Protein AF-A0A9X8VH80-F1 (afdb_monomer_lite)

Radius of gyration: 11.63 Å; chains: 1; bounding box: 25×19×30 Å

Organism: Serratia marcescens (NCBI:txid615)

Sequence (47 aa):
GGAFPLTLTGLGCVGSISISGAPQKEDHQLLVSTLAHFLGLSLPALQ

pLDDT: mean 87.49, std 9.1, range [55.38, 96.38]

Structure (mmCIF, N/CA/C/O backbone):
data_AF-A0A9X8VH80-F1
#
_entry.id   AF-A0A9X8VH80-F1
#
loop_
_atom_site.group_PDB
_atom_site.id
_atom_site.type_symbol
_atom_site.label_atom_id
_atom_site.label_alt_id
_atom_site.label_comp_id
_atom_site.label_asym_id
_atom_site.label_entity_id
_atom_site.label_seq_id
_atom_site.pdbx_PDB_ins_code
_atom_site.Cartn_x
_atom_site.Cartn_y
_atom_site.Cartn_z
_atom_site.occupancy
_atom_site.B_iso_or_equiv
_atom_site.auth_seq_id
_atom_site.auth_comp_id
_atom_site.auth_asym_id
_atom_site.auth_atom_id
_atom_site.pdbx_PDB_model_num
ATOM 1 N N . GLY A 1 1 ? 7.939 5.811 -4.796 1.00 67.88 1 GLY A N 1
ATOM 2 C CA . GLY A 1 1 ? 8.275 4.429 -4.401 1.00 67.88 1 GLY A CA 1
ATOM 3 C C . GLY A 1 1 ? 7.001 3.627 -4.246 1.00 67.88 1 GLY A C 1
ATOM 4 O O . GLY A 1 1 ? 5.957 4.234 -4.036 1.00 67.88 1 GLY A O 1
ATOM 5 N N . GLY A 1 2 ? 7.074 2.301 -4.351 1.00 78.19 2 GLY A N 1
ATOM 6 C CA . GLY A 1 2 ? 5.912 1.403 -4.344 1.00 78.19 2 GLY A CA 1
ATOM 7 C C . GLY A 1 2 ? 5.261 1.163 -2.980 1.00 78.19 2 GLY A C 1
ATOM 8 O O . GLY A 1 2 ? 4.685 0.106 -2.796 1.00 78.19 2 GLY A O 1
ATOM 9 N N . ALA A 1 3 ? 5.371 2.079 -2.012 1.00 88.06 3 ALA A N 1
ATOM 10 C CA . ALA A 1 3 ? 4.764 1.923 -0.688 1.00 88.06 3 ALA A CA 1
ATOM 11 C C . ALA A 1 3 ? 3.705 3.003 -0.432 1.00 88.06 3 ALA A C 1
ATOM 13 O O . ALA A 1 3 ? 3.908 4.166 -0.785 1.00 88.06 3 ALA A O 1
ATOM 14 N N . PHE A 1 4 ? 2.598 2.624 0.206 1.00 91.81 4 PHE A N 1
ATOM 15 C CA . PHE A 1 4 ? 1.469 3.502 0.515 1.00 91.81 4 PHE A CA 1
ATOM 16 C C . PHE A 1 4 ? 0.948 3.239 1.931 1.00 91.81 4 PHE A C 1
ATOM 18 O O . PHE A 1 4 ? 0.764 2.077 2.300 1.00 91.81 4 PHE A O 1
ATOM 25 N N . PRO A 1 5 ? 0.735 4.281 2.749 1.00 93.44 5 PRO A N 1
ATOM 26 C CA . PRO A 1 5 ? 0.364 4.119 4.150 1.00 93.44 5 PRO A CA 1
ATOM 27 C C . PRO A 1 5 ? -1.092 3.667 4.323 1.00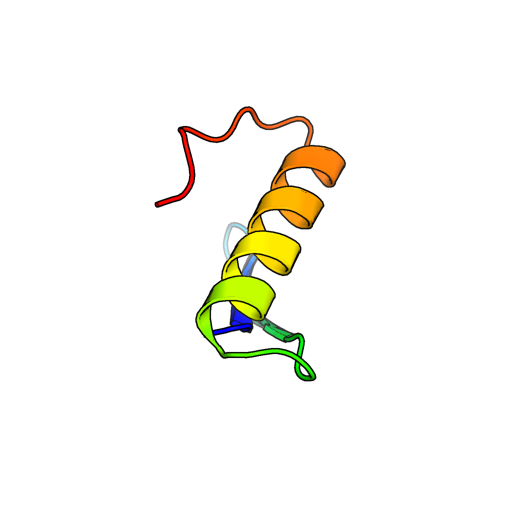 93.44 5 PRO A C 1
ATOM 29 O O . PRO A 1 5 ? -1.984 4.083 3.586 1.00 93.44 5 PRO A O 1
ATOM 32 N N . LEU A 1 6 ? -1.332 2.856 5.351 1.00 93.31 6 LEU A N 1
ATOM 33 C CA . LEU A 1 6 ? -2.657 2.456 5.811 1.00 93.31 6 LEU A CA 1
ATOM 34 C C . LEU A 1 6 ? -3.017 3.253 7.059 1.00 93.31 6 LEU A C 1
ATOM 36 O O . LEU A 1 6 ? -2.505 2.985 8.146 1.00 93.31 6 LEU A O 1
ATOM 40 N N . THR A 1 7 ? -3.908 4.226 6.896 1.00 94.62 7 THR A N 1
ATOM 41 C CA . THR A 1 7 ? -4.368 5.091 7.985 1.00 94.62 7 THR A CA 1
ATOM 42 C C . THR A 1 7 ? -5.797 4.739 8.368 1.00 94.62 7 THR A C 1
ATOM 44 O O . THR A 1 7 ? -6.683 4.724 7.517 1.00 94.62 7 THR A O 1
ATOM 47 N N . LEU A 1 8 ? -6.027 4.496 9.657 1.00 93.25 8 LEU A N 1
ATOM 48 C CA . LEU A 1 8 ? -7.356 4.299 10.226 1.00 93.25 8 LEU A CA 1
ATOM 49 C C . LEU A 1 8 ? -7.808 5.559 10.972 1.00 93.25 8 LEU A C 1
ATOM 51 O O . LEU A 1 8 ? -7.056 6.144 11.7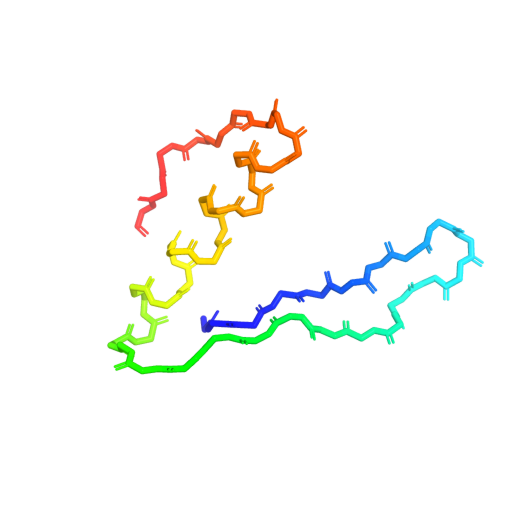59 1.00 93.25 8 LEU A O 1
ATOM 55 N N . THR A 1 9 ? -9.057 5.970 10.750 1.00 95.06 9 THR A N 1
ATOM 56 C CA . THR A 1 9 ? -9.654 7.129 11.428 1.00 95.06 9 THR A CA 1
ATOM 57 C C . THR A 1 9 ? -9.640 6.920 12.942 1.00 95.06 9 THR A C 1
ATOM 59 O O . THR A 1 9 ? -10.146 5.920 13.440 1.00 95.06 9 THR A O 1
ATOM 62 N N . GLY A 1 10 ? -9.044 7.863 13.675 1.00 95.75 10 GLY A N 1
ATOM 63 C CA . GLY A 1 10 ? -8.929 7.808 15.138 1.00 95.75 10 GLY A CA 1
ATOM 64 C C . GLY A 1 10 ? -7.773 6.958 15.683 1.00 95.75 10 GLY A C 1
ATOM 65 O O . GLY A 1 10 ? -7.517 7.014 16.880 1.00 95.75 10 GLY A O 1
ATOM 66 N N . LEU A 1 11 ? -7.051 6.216 14.835 1.00 96.19 11 LEU A N 1
ATOM 67 C CA . LEU A 1 11 ? -5.921 5.358 15.234 1.00 96.19 11 LEU A CA 1
ATOM 68 C C . LEU A 1 11 ? -4.596 5.746 14.557 1.00 96.19 11 LEU A C 1
ATOM 70 O O . LEU A 1 11 ? -3.529 5.399 15.053 1.00 96.19 11 LEU A O 1
ATOM 74 N N . GLY A 1 12 ? -4.648 6.491 13.450 1.00 95.00 12 GLY A N 1
ATOM 75 C CA . GLY A 1 12 ? -3.457 6.909 12.713 1.00 95.00 12 GLY A CA 1
ATOM 76 C C . GLY A 1 12 ? -2.934 5.825 11.766 1.00 95.00 12 GLY A C 1
ATOM 77 O O . GLY A 1 12 ? -3.697 4.985 11.289 1.00 95.00 12 GLY A O 1
ATOM 78 N N . CYS A 1 13 ? -1.642 5.888 11.434 1.00 95.69 13 CYS A N 1
ATOM 79 C CA . CYS A 1 13 ? -0.996 4.943 10.520 1.00 95.69 13 CYS A CA 1
ATOM 80 C C . CYS A 1 13 ? -0.746 3.602 11.224 1.00 95.69 13 CYS A C 1
ATOM 82 O O . CYS A 1 13 ? -0.027 3.556 12.220 1.00 95.69 13 CYS A O 1
ATOM 84 N N . VAL A 1 14 ? -1.314 2.521 10.691 1.00 96.38 14 VAL A N 1
ATOM 85 C CA . VAL A 1 14 ? -1.214 1.163 11.258 1.00 96.38 14 VAL A CA 1
ATOM 86 C C . VAL A 1 14 ? -0.361 0.219 10.410 1.00 96.38 14 VAL A C 1
ATOM 88 O O . VAL A 1 14 ? -0.110 -0.914 10.810 1.00 96.38 14 VAL A O 1
ATOM 91 N N . GLY A 1 15 ? 0.094 0.664 9.237 1.00 95.81 15 GLY A N 1
ATOM 92 C CA . GLY A 1 15 ? 0.933 -0.139 8.352 1.00 95.81 15 GLY A CA 1
ATOM 93 C C . GLY A 1 15 ? 1.131 0.493 6.979 1.00 95.81 15 GLY A C 1
ATOM 94 O O . GLY A 1 15 ? 0.806 1.660 6.758 1.00 95.81 15 GLY A O 1
ATOM 95 N N . SER A 1 16 ? 1.653 -0.292 6.040 1.00 94.75 16 SER A N 1
ATOM 96 C CA . SER A 1 16 ? 1.802 0.107 4.643 1.00 94.75 16 SER A CA 1
ATOM 97 C C . SER A 1 16 ? 1.513 -1.056 3.697 1.00 94.75 16 SER A C 1
ATOM 99 O O . SER A 1 16 ? 1.786 -2.215 4.001 1.00 94.75 16 SER A O 1
ATOM 101 N N . ILE A 1 17 ? 0.972 -0.732 2.528 1.00 93.19 17 ILE A N 1
ATOM 102 C CA . ILE A 1 17 ? 0.925 -1.628 1.374 1.00 93.19 17 ILE A CA 1
ATOM 103 C C . ILE A 1 17 ? 2.184 -1.351 0.563 1.00 93.19 17 ILE A C 1
ATOM 105 O O . ILE A 1 17 ? 2.462 -0.190 0.269 1.00 93.19 17 ILE A O 1
ATOM 109 N N . SER A 1 18 ? 2.943 -2.389 0.216 1.00 90.62 18 SER A N 1
ATOM 110 C CA . SER A 1 18 ? 4.153 -2.256 -0.597 1.00 90.62 18 SER A CA 1
ATOM 111 C C . SER A 1 18 ? 4.118 -3.202 -1.793 1.00 90.62 18 SER A C 1
ATOM 113 O O . SER A 1 18 ? 3.731 -4.360 -1.652 1.00 90.62 18 SER A O 1
ATOM 115 N N . ILE A 1 19 ? 4.550 -2.708 -2.950 1.00 88.75 19 ILE A N 1
ATOM 116 C CA . ILE A 1 19 ? 4.836 -3.483 -4.155 1.00 88.75 19 ILE A CA 1
ATOM 117 C C . ILE A 1 19 ? 6.310 -3.296 -4.525 1.00 88.75 19 ILE A C 1
ATOM 119 O O . ILE A 1 19 ? 6.878 -2.216 -4.337 1.00 88.75 19 ILE A O 1
ATOM 123 N N . SER A 1 20 ? 6.931 -4.365 -5.010 1.00 83.25 20 SER A N 1
ATOM 124 C CA . SER A 1 20 ? 8.288 -4.352 -5.539 1.00 83.25 20 SER A CA 1
ATOM 125 C C . SER A 1 20 ? 8.369 -5.269 -6.754 1.00 83.25 20 SER A C 1
ATOM 127 O O . SER A 1 20 ? 7.823 -6.372 -6.747 1.00 83.25 20 SER A O 1
ATOM 129 N N . GLY A 1 21 ? 9.063 -4.821 -7.798 1.00 82.25 21 GLY A N 1
ATOM 130 C CA . GLY A 1 21 ? 9.333 -5.655 -8.971 1.00 82.25 21 GLY A CA 1
ATOM 131 C C . GLY A 1 21 ? 9.558 -4.882 -10.267 1.00 82.25 21 GLY A C 1
ATOM 132 O O . GLY A 1 21 ? 10.170 -5.431 -11.180 1.00 82.25 21 GLY A O 1
ATOM 133 N N . ALA A 1 22 ? 9.126 -3.621 -10.341 1.00 79.56 22 ALA A N 1
ATOM 134 C CA . ALA A 1 22 ? 9.336 -2.746 -11.492 1.00 79.56 22 ALA A CA 1
ATOM 135 C C . ALA A 1 22 ? 10.305 -1.587 -11.163 1.00 79.56 22 ALA A C 1
ATOM 137 O O . ALA A 1 22 ? 10.659 -1.355 -10.001 1.00 79.56 22 ALA A O 1
ATOM 138 N N . PRO A 1 23 ? 10.751 -0.809 -12.167 1.00 81.19 23 PRO A N 1
ATOM 139 C CA . PRO A 1 23 ? 11.261 0.537 -11.946 1.00 81.19 23 PRO A CA 1
ATOM 140 C C . PRO A 1 23 ? 10.368 1.327 -10.980 1.00 81.19 23 PRO A C 1
ATOM 142 O O . PRO A 1 23 ? 9.144 1.343 -11.079 1.00 81.19 23 PRO A O 1
ATOM 145 N N . GLN A 1 24 ? 10.991 2.031 -10.040 1.00 74.75 24 GLN A N 1
ATOM 146 C CA . GLN A 1 24 ? 10.355 2.565 -8.827 1.00 74.75 24 GLN A CA 1
ATOM 147 C C . GLN A 1 24 ? 9.151 3.510 -9.057 1.00 74.75 24 GLN A C 1
ATOM 1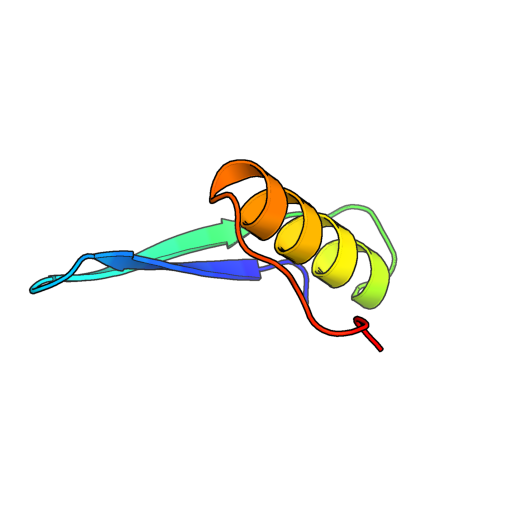49 O O . GLN A 1 24 ? 8.373 3.760 -8.127 1.00 74.75 24 GLN A O 1
ATOM 154 N N . LYS A 1 25 ? 9.021 4.061 -10.271 1.00 78.69 25 LYS A N 1
ATOM 155 C CA . LYS A 1 25 ? 7.900 4.899 -10.718 1.00 78.69 25 LYS A CA 1
ATOM 156 C C . LYS A 1 25 ? 6.692 4.066 -11.163 1.00 78.69 25 LYS A C 1
ATOM 158 O O . LYS A 1 25 ? 5.573 4.408 -10.794 1.00 78.69 25 LYS A O 1
ATOM 163 N N . GLU A 1 26 ? 6.915 2.967 -11.877 1.00 84.69 26 GLU A N 1
ATOM 164 C CA . GLU A 1 26 ? 5.854 2.054 -12.326 1.00 84.69 26 GLU A CA 1
ATOM 165 C C . GLU A 1 26 ? 5.194 1.351 -11.142 1.00 84.69 26 GLU A C 1
ATOM 167 O O . GLU A 1 26 ? 3.971 1.321 -11.058 1.00 84.69 26 GLU A O 1
ATOM 172 N N . ASP A 1 27 ? 5.986 0.910 -10.161 1.00 87.75 27 ASP A N 1
ATOM 173 C CA . ASP A 1 27 ? 5.474 0.337 -8.909 1.00 87.75 27 ASP A CA 1
ATOM 174 C C . ASP A 1 27 ? 4.534 1.312 -8.175 1.00 87.75 27 ASP A C 1
ATOM 176 O O . ASP A 1 27 ? 3.476 0.932 -7.671 1.00 87.75 27 ASP A O 1
ATOM 180 N N . HIS A 1 28 ? 4.886 2.601 -8.141 1.00 88.50 28 HIS A N 1
ATOM 181 C CA . HIS A 1 28 ? 4.039 3.625 -7.529 1.00 88.50 28 HIS A CA 1
ATOM 182 C C . HIS A 1 28 ? 2.738 3.841 -8.313 1.00 88.50 28 HIS A C 1
ATOM 184 O O . HIS A 1 28 ? 1.661 3.888 -7.719 1.00 88.50 28 HIS A O 1
ATOM 190 N N . GLN A 1 29 ? 2.826 3.954 -9.641 1.00 89.56 29 GLN A N 1
ATOM 191 C CA . GLN A 1 29 ? 1.663 4.159 -10.504 1.00 89.56 29 GLN A CA 1
ATOM 192 C C . GLN A 1 29 ? 0.696 2.970 -10.447 1.00 89.56 29 GLN A C 1
ATOM 194 O O . GLN A 1 29 ? -0.513 3.172 -10.307 1.00 89.56 29 GLN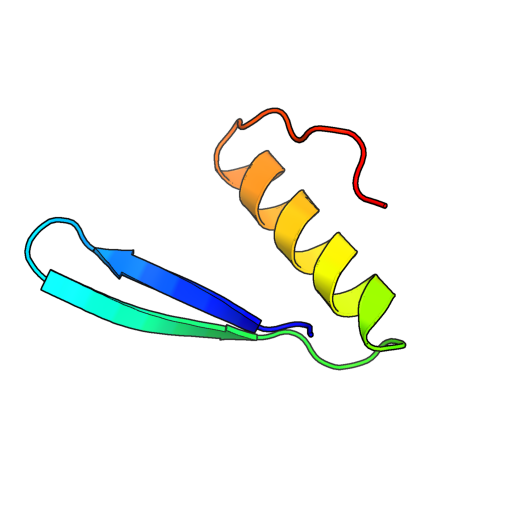 A O 1
ATOM 199 N N . LEU A 1 30 ? 1.212 1.739 -10.488 1.00 89.44 30 LEU A N 1
ATOM 200 C CA . LEU A 1 30 ? 0.421 0.515 -10.374 1.00 89.44 30 LEU A CA 1
ATOM 201 C C . LEU A 1 30 ? -0.305 0.446 -9.030 1.00 89.44 30 LEU A C 1
ATOM 203 O O . LEU A 1 30 ? -1.509 0.191 -8.981 1.00 89.44 30 LEU A O 1
ATOM 207 N N . LEU A 1 31 ? 0.402 0.724 -7.937 1.00 91.69 31 LEU A N 1
ATOM 208 C CA . LEU A 1 31 ? -0.193 0.678 -6.612 1.00 91.69 31 LEU A CA 1
ATOM 209 C C . LEU A 1 31 ? -1.291 1.740 -6.440 1.00 91.69 31 LEU A C 1
ATOM 211 O O . LEU A 1 31 ? -2.389 1.415 -5.991 1.00 91.69 31 LEU A O 1
ATOM 215 N N . VAL A 1 32 ? -1.030 2.997 -6.814 1.00 91.31 32 VAL A N 1
ATOM 216 C CA . VAL A 1 32 ? -1.993 4.097 -6.621 1.00 91.31 32 VAL A CA 1
ATOM 217 C C . VAL A 1 32 ? -3.230 3.910 -7.499 1.00 91.31 32 VAL A C 1
ATOM 219 O O . VAL A 1 32 ? -4.349 4.070 -7.011 1.00 91.31 32 VAL A O 1
ATOM 222 N N . SER A 1 33 ? -3.051 3.516 -8.764 1.00 91.38 33 SER A N 1
ATOM 223 C CA . SER A 1 33 ? -4.172 3.238 -9.675 1.00 91.38 33 SER A CA 1
ATOM 224 C C . SER A 1 33 ? -5.046 2.080 -9.192 1.00 91.38 33 SER A C 1
ATOM 226 O O . SER A 1 33 ? -6.271 2.198 -9.201 1.00 91.38 33 SER A O 1
ATOM 228 N N . THR A 1 34 ? -4.436 1.005 -8.687 1.00 92.75 34 THR A N 1
ATOM 229 C CA . THR A 1 34 ? -5.162 -0.143 -8.125 1.00 92.75 34 THR A CA 1
ATOM 230 C C . THR A 1 34 ? -5.971 0.253 -6.892 1.00 92.75 34 THR A C 1
ATOM 232 O O . THR A 1 34 ? -7.150 -0.087 -6.795 1.00 92.75 34 THR A O 1
ATOM 235 N N . LEU A 1 35 ? -5.372 1.008 -5.962 1.00 93.00 35 LEU A N 1
ATOM 236 C CA . LEU A 1 35 ? -6.073 1.475 -4.762 1.00 93.00 35 LEU A CA 1
ATOM 237 C C . LEU A 1 35 ? -7.236 2.405 -5.103 1.00 93.00 35 LEU A C 1
ATOM 239 O O . LEU A 1 35 ? -8.317 2.265 -4.537 1.00 93.00 35 LEU A O 1
ATOM 243 N N . ALA A 1 36 ? -7.045 3.327 -6.044 1.00 93.06 36 ALA A N 1
ATOM 244 C CA . ALA A 1 36 ? -8.120 4.208 -6.471 1.00 93.06 36 ALA A CA 1
ATOM 245 C C . ALA A 1 36 ? -9.265 3.443 -7.136 1.00 93.06 36 ALA A C 1
ATOM 247 O O . ALA A 1 36 ? -10.422 3.699 -6.816 1.00 93.06 36 ALA A O 1
ATOM 248 N N . HIS A 1 37 ? -8.958 2.467 -7.995 1.00 94.19 37 HIS A N 1
ATOM 249 C CA . HIS A 1 37 ? -9.972 1.608 -8.601 1.00 94.19 37 HIS A CA 1
ATOM 250 C C . HIS A 1 37 ? -10.762 0.827 -7.542 1.00 94.19 37 HIS A C 1
ATOM 252 O O . HIS A 1 37 ? -11.990 0.843 -7.560 1.00 94.19 37 HIS A O 1
ATOM 258 N N . PHE A 1 38 ? -10.068 0.210 -6.581 1.00 93.25 38 PHE A N 1
ATOM 259 C CA . PHE A 1 38 ? -10.691 -0.528 -5.480 1.00 93.25 38 PHE A CA 1
ATOM 260 C C . PHE A 1 38 ? -11.610 0.353 -4.617 1.00 93.25 38 PHE A C 1
ATOM 262 O O . PHE A 1 38 ? -12.663 -0.097 -4.175 1.00 93.25 38 PHE A O 1
ATOM 269 N N . LEU A 1 39 ? -11.232 1.616 -4.401 1.00 92.44 39 LEU A N 1
ATOM 270 C CA . LEU A 1 39 ? -11.996 2.581 -3.604 1.00 92.44 39 LEU A CA 1
ATOM 271 C C . LEU A 1 39 ? -13.038 3.374 -4.415 1.00 92.44 39 LEU A C 1
ATOM 273 O O . LEU A 1 39 ? -13.750 4.194 -3.839 1.00 92.44 39 LEU A O 1
ATOM 277 N N . GLY A 1 40 ? -13.129 3.172 -5.734 1.00 93.62 40 GLY A N 1
ATOM 278 C CA . GLY A 1 40 ? -14.020 3.943 -6.609 1.00 93.62 40 GLY A CA 1
ATOM 279 C C . GLY A 1 40 ? -13.637 5.424 -6.747 1.00 93.62 40 GLY A C 1
ATOM 280 O O . GLY A 1 40 ? -14.501 6.268 -6.978 1.00 93.62 40 GLY A O 1
ATOM 281 N N . LEU A 1 41 ? -12.356 5.759 -6.579 1.00 91.88 41 LEU A N 1
ATOM 282 C CA . LEU A 1 41 ? -11.833 7.123 -6.659 1.00 91.88 41 LEU A CA 1
ATOM 283 C C . LEU A 1 41 ? -11.335 7.444 -8.073 1.00 91.88 41 LEU A C 1
ATOM 285 O O . LEU A 1 41 ? -10.664 6.636 -8.714 1.00 91.88 41 LEU A O 1
ATOM 289 N N . SER A 1 42 ? -11.605 8.665 -8.539 1.00 87.44 42 SER A N 1
ATOM 290 C CA . SER A 1 42 ? -11.005 9.190 -9.769 1.00 87.44 42 SER A CA 1
ATOM 291 C C . SER A 1 42 ? -9.650 9.814 -9.455 1.00 87.44 42 SER A C 1
ATOM 293 O O . SER A 1 42 ? -9.571 10.764 -8.676 1.00 87.44 42 SER A O 1
ATOM 295 N N . LEU A 1 43 ? -8.588 9.318 -10.087 1.00 81.25 43 LEU A N 1
ATOM 296 C CA . LEU A 1 43 ? -7.261 9.921 -9.979 1.00 81.25 43 LEU A CA 1
ATOM 297 C C . LEU A 1 43 ? -7.064 11.000 -11.049 1.00 81.25 43 LEU A C 1
ATOM 299 O O . LEU A 1 43 ? -7.459 10.790 -12.198 1.00 81.25 43 LEU A O 1
ATOM 303 N N . PRO A 1 44 ? -6.421 12.135 -10.7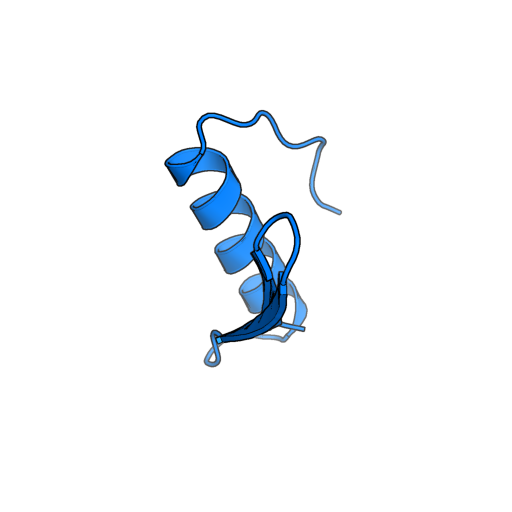20 1.00 76.62 44 PRO A N 1
ATOM 304 C CA . PRO A 1 44 ? -5.850 13.001 -11.743 1.00 76.62 44 PRO A CA 1
ATOM 305 C C . PRO A 1 44 ? -4.759 12.244 -12.514 1.00 76.62 44 PRO A C 1
ATOM 307 O O . PRO A 1 44 ? -4.232 11.242 -12.026 1.00 76.62 44 PRO A O 1
ATOM 310 N N . ALA A 1 45 ? -4.414 12.720 -13.714 1.00 69.81 45 ALA A N 1
ATOM 311 C CA . ALA A 1 45 ? -3.367 12.107 -14.528 1.00 69.81 45 ALA A CA 1
ATOM 312 C C . ALA A 1 45 ? -2.078 11.929 -13.700 1.00 69.81 45 ALA A C 1
ATOM 314 O O . ALA A 1 45 ? -1.453 12.907 -13.287 1.00 69.81 45 ALA A O 1
ATOM 315 N N . LEU A 1 46 ? -1.723 10.671 -13.424 1.00 65.62 46 LEU A N 1
ATOM 316 C CA . LEU A 1 46 ? -0.505 10.301 -12.708 1.00 65.62 46 LEU A CA 1
ATOM 317 C C . LEU A 1 46 ? 0.696 10.627 -13.608 1.00 65.62 46 LEU A C 1
ATOM 319 O O . LEU A 1 46 ? 0.808 10.059 -14.694 1.00 65.62 46 LEU A O 1
ATOM 323 N N . GLN A 1 47 ? 1.564 11.550 -13.178 1.00 55.38 47 GLN A N 1
ATOM 324 C CA . GLN A 1 47 ? 2.771 11.93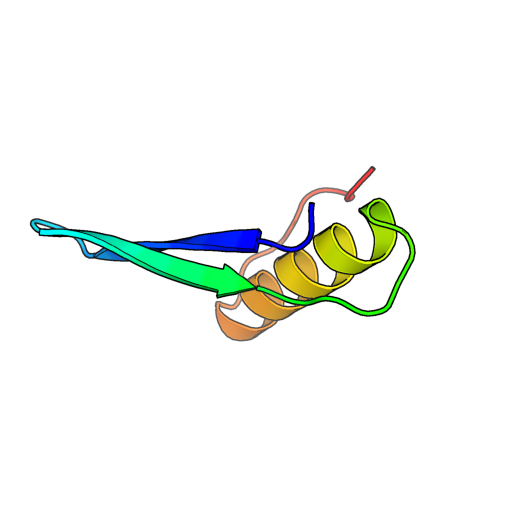5 -13.925 1.00 55.38 47 GLN A CA 1
ATOM 325 C C . GLN A 1 47 ? 3.909 10.926 -13.799 1.00 55.38 47 GLN A C 1
ATOM 327 O O . GLN A 1 47 ? 4.079 10.272 -12.746 1.00 55.38 47 GLN A O 1
#

Foldseek 3Di:
DLKDFDQDVPPGTPGIDGDDDDDPLVSNVVNVVVVCVVVVHDDDPRD

Secondary structure (DSSP, 8-state):
--EEEEEETTTEEEEEEE--SS-HHHHHHHHHHHHHHHHTPPPP---

InterPro domains:
  IPR005624 Corrinoid adenosyltransferase PduO/GlcC-like [PF03928] (1-35)
  IPR038084 Corrinoid adenosyltransferase PduO/GlcC-like superfamily [G3DSA:3.30.450.150] (1-43)
  IPR038084 Corrinoid adenosyltransferase PduO/GlcC-like superfamily [SSF143744] (1-38)